Protein AF-U1P800-F1 (afdb_monomer_lite)

Foldseek 3Di:
DDWDAFLQQRDTFDDPDDPVCVPVVPPPDRQWDWDQFPVRDIGIHGPVLVVVADPPDTGDVVSSPVSRVVNVVVCCVVDPPPVVPDDDDPDDDDD

pLDDT: mean 72.17, std 15.48, range [43.66, 91.69]

Structure (mmCIF, N/CA/C/O backbone):
data_AF-U1P800-F1
#
_entry.id   AF-U1P800-F1
#
loop_
_atom_site.group_PDB
_atom_site.id
_atom_site.type_symbol
_atom_site.label_atom_id
_atom_site.label_alt_id
_atom_site.label_comp_id
_atom_site.label_asym_id
_atom_site.label_entity_id
_atom_site.label_seq_id
_atom_site.pdbx_PDB_ins_code
_atom_site.Cartn_x
_atom_site.Cartn_y
_atom_site.Cartn_z
_atom_site.occupancy
_atom_site.B_iso_or_equiv
_atom_site.auth_seq_id
_atom_site.auth_comp_id
_atom_site.auth_asym_id
_atom_site.auth_atom_id
_atom_site.pdbx_PDB_model_num
ATOM 1 N N . MET A 1 1 ? -7.004 15.724 9.503 1.00 59.47 1 MET A N 1
ATOM 2 C CA . MET A 1 1 ? -6.168 14.524 9.340 1.00 59.47 1 MET A CA 1
ATOM 3 C C . MET A 1 1 ? -6.967 13.456 8.611 1.00 59.47 1 MET A C 1
ATOM 5 O O . MET A 1 1 ? -7.857 12.852 9.203 1.00 59.47 1 MET A O 1
ATOM 9 N N . THR A 1 2 ? -6.684 13.271 7.324 1.00 67.88 2 THR A N 1
ATOM 10 C CA . THR A 1 2 ? -7.266 12.192 6.517 1.00 67.88 2 THR A CA 1
ATOM 11 C C . THR A 1 2 ? -6.263 11.047 6.468 1.00 67.88 2 THR A C 1
ATOM 13 O O . THR A 1 2 ? -5.090 11.249 6.165 1.00 67.88 2 THR A O 1
ATOM 16 N N . THR A 1 3 ? -6.707 9.841 6.807 1.00 73.94 3 THR A N 1
ATOM 17 C CA . THR A 1 3 ? -5.881 8.630 6.731 1.00 73.94 3 THR A CA 1
ATOM 18 C C . THR A 1 3 ? -6.502 7.648 5.758 1.00 73.94 3 THR A C 1
ATOM 20 O O . THR A 1 3 ? -7.719 7.449 5.803 1.00 73.94 3 THR A O 1
ATOM 23 N N . ARG A 1 4 ? -5.679 6.989 4.945 1.00 81.25 4 ARG A N 1
ATOM 24 C CA . ARG A 1 4 ? -6.085 5.914 4.030 1.00 81.25 4 ARG A CA 1
ATOM 25 C C . ARG A 1 4 ? -5.348 4.632 4.402 1.00 81.25 4 ARG A C 1
ATOM 27 O O . ARG A 1 4 ? -4.282 4.691 5.007 1.00 81.25 4 ARG A O 1
ATOM 34 N N . ARG A 1 5 ? -5.935 3.475 4.104 1.00 85.25 5 ARG A N 1
ATOM 35 C CA . ARG A 1 5 ? -5.256 2.189 4.292 1.00 85.25 5 ARG A CA 1
ATOM 36 C C . ARG A 1 5 ? -4.318 1.921 3.120 1.00 85.25 5 ARG A C 1
ATOM 38 O O . ARG A 1 5 ? -4.687 2.217 1.990 1.00 85.25 5 ARG A O 1
ATOM 45 N N . CYS A 1 6 ? -3.129 1.413 3.422 1.00 87.81 6 CYS A N 1
ATOM 46 C CA . CYS A 1 6 ? -2.197 0.877 2.435 1.00 87.81 6 CYS A CA 1
ATOM 47 C C . CYS A 1 6 ? -2.725 -0.458 1.905 1.00 87.81 6 CYS A C 1
ATOM 49 O O . CYS A 1 6 ? -3.058 -1.326 2.710 1.00 87.81 6 CYS A O 1
ATOM 51 N N . ASP A 1 7 ? -2.744 -0.642 0.590 1.00 88.38 7 ASP A N 1
ATOM 52 C CA . ASP A 1 7 ? -3.245 -1.876 -0.024 1.00 88.38 7 ASP A CA 1
ATOM 53 C C . ASP A 1 7 ? -2.305 -3.071 0.240 1.00 88.38 7 ASP A C 1
ATOM 55 O O . ASP A 1 7 ? -2.761 -4.204 0.349 1.00 88.38 7 ASP A O 1
ATOM 59 N N . GLY A 1 8 ? -1.008 -2.818 0.463 1.00 85.88 8 GLY A N 1
ATOM 60 C CA . GLY A 1 8 ? -0.017 -3.863 0.747 1.00 85.88 8 GLY A CA 1
ATOM 61 C C . GLY A 1 8 ? 0.133 -4.251 2.220 1.00 85.88 8 GLY A C 1
ATOM 62 O O . GLY A 1 8 ? 0.657 -5.312 2.516 1.00 85.88 8 GLY A O 1
ATOM 63 N N . CYS A 1 9 ? -0.279 -3.425 3.187 1.00 85.81 9 CYS A N 1
ATOM 64 C CA . CYS A 1 9 ? -0.089 -3.745 4.615 1.00 85.81 9 CYS A CA 1
ATOM 65 C C . CYS A 1 9 ? -1.314 -3.484 5.498 1.00 85.81 9 CYS A C 1
ATOM 67 O O . CYS A 1 9 ? -1.234 -3.629 6.719 1.00 85.81 9 CYS A O 1
ATOM 69 N N . ASP A 1 10 ? -2.421 -3.034 4.902 1.00 84.06 10 ASP A N 1
ATOM 70 C CA . ASP A 1 10 ? -3.693 -2.644 5.530 1.00 84.06 10 ASP A CA 1
ATOM 71 C C . ASP A 1 10 ? -3.583 -1.586 6.654 1.00 84.06 10 ASP A C 1
ATOM 73 O O . ASP A 1 10 ? -4.559 -1.237 7.333 1.00 84.06 10 ASP A O 1
ATOM 77 N N . THR A 1 11 ? -2.388 -1.020 6.847 1.00 81.31 11 THR A N 1
ATOM 78 C CA . THR A 1 11 ? -2.096 -0.041 7.896 1.00 81.31 11 THR A CA 1
ATOM 79 C C . THR A 1 11 ? -2.653 1.323 7.512 1.00 81.31 11 THR A C 1
ATOM 81 O O . THR A 1 11 ? -2.652 1.706 6.343 1.00 81.31 11 THR A O 1
ATOM 84 N N . LYS A 1 12 ? -3.148 2.076 8.501 1.00 80.62 12 LYS A N 1
ATOM 85 C CA . LYS A 1 12 ? -3.625 3.449 8.295 1.00 80.62 12 LYS A CA 1
ATOM 86 C C . LYS A 1 12 ? -2.436 4.394 8.136 1.00 80.62 12 LYS A C 1
ATOM 88 O O . LYS A 1 12 ? -1.714 4.634 9.098 1.00 80.62 12 LYS A O 1
ATOM 93 N N . VAL A 1 13 ? -2.298 4.959 6.947 1.00 80.81 13 VAL A N 1
ATOM 94 C CA . VAL A 1 13 ? -1.250 5.904 6.556 1.00 80.81 13 VAL A CA 1
ATOM 95 C C . VAL A 1 13 ? -1.849 7.304 6.454 1.00 80.81 13 VAL A C 1
ATOM 97 O O . VAL A 1 13 ? -2.998 7.472 6.024 1.00 80.81 13 VAL A O 1
ATOM 100 N N . LYS A 1 14 ? -1.091 8.324 6.861 1.00 72.06 14 LYS A N 1
ATOM 101 C CA . LYS A 1 14 ? -1.479 9.727 6.668 1.00 72.06 14 LYS A CA 1
ATOM 102 C C . LYS A 1 14 ? -1.369 10.099 5.188 1.00 72.06 14 LYS A C 1
ATOM 104 O O . LYS A 1 14 ? -0.338 9.859 4.569 1.00 72.06 14 LYS A O 1
ATOM 109 N N . ILE A 1 15 ? -2.415 10.722 4.647 1.00 69.81 15 ILE A N 1
ATOM 110 C CA . ILE A 1 15 ? -2.364 11.369 3.331 1.00 69.81 15 ILE A CA 1
ATOM 111 C C . ILE A 1 15 ? -2.318 12.875 3.560 1.00 69.81 15 ILE A C 1
ATOM 113 O O . ILE A 1 15 ? -3.222 13.412 4.202 1.00 69.81 15 ILE A O 1
ATOM 117 N N . ALA A 1 16 ? -1.297 13.551 3.030 1.00 58.62 16 ALA A N 1
ATOM 118 C CA . ALA A 1 16 ? -1.295 15.008 2.989 1.00 58.62 16 ALA A CA 1
ATOM 119 C C . ALA A 1 16 ? -2.285 15.459 1.919 1.00 58.62 16 ALA A C 1
ATOM 121 O O . ALA A 1 16 ? -2.199 15.039 0.765 1.00 58.62 16 ALA A O 1
ATOM 122 N N . GLY A 1 17 ? -3.247 16.291 2.310 1.00 54.34 17 GLY A N 1
ATOM 123 C CA . GLY A 1 17 ? -4.220 16.826 1.356 1.00 54.34 17 GLY A CA 1
ATOM 124 C C . GLY A 1 17 ? -5.602 17.129 1.918 1.00 54.34 17 GLY A C 1
ATOM 125 O O . GLY A 1 17 ? -6.530 17.344 1.142 1.00 54.34 17 GLY A O 1
ATOM 126 N N . GLY A 1 18 ? -5.793 17.155 3.241 1.00 53.44 18 GLY A N 1
ATOM 127 C CA . GLY A 1 18 ? -7.026 17.687 3.821 1.00 53.44 18 GLY A CA 1
ATOM 128 C C . GLY A 1 18 ? -6.948 19.203 4.016 1.00 53.44 18 GLY A C 1
ATOM 129 O O . GLY A 1 18 ? -5.910 19.721 4.406 1.00 53.44 18 GLY A O 1
ATOM 130 N N . ILE A 1 19 ? -8.070 19.925 3.891 1.00 53.97 19 ILE A N 1
ATOM 131 C CA . ILE A 1 19 ? -8.189 21.335 4.336 1.00 53.97 19 ILE A CA 1
ATOM 132 C C . ILE A 1 19 ? -7.741 21.541 5.802 1.00 53.97 19 ILE A C 1
ATOM 134 O O . ILE A 1 19 ? -7.357 22.640 6.185 1.00 53.97 19 ILE A O 1
ATOM 138 N N . GLY A 1 20 ? -7.733 20.482 6.620 1.00 54.38 20 GLY A N 1
ATOM 139 C CA . GLY A 1 20 ? -7.159 20.503 7.968 1.00 54.38 20 GLY A CA 1
ATOM 140 C C . GLY A 1 20 ? -5.625 20.576 8.020 1.00 54.38 20 GLY A C 1
ATOM 141 O O . GLY A 1 20 ? -5.100 21.123 8.982 1.00 54.38 20 GLY A O 1
ATOM 142 N N . ASP A 1 21 ? -4.915 20.087 7.000 1.00 53.22 21 ASP A N 1
ATOM 143 C CA . ASP A 1 21 ? -3.445 20.151 6.898 1.00 53.22 21 ASP A CA 1
ATOM 144 C C . ASP A 1 21 ? -2.965 21.510 6.345 1.00 53.22 21 ASP A C 1
ATOM 146 O O . ASP A 1 21 ? -1.805 21.866 6.486 1.00 53.22 21 ASP A O 1
ATOM 150 N N . LEU A 1 22 ? -3.859 22.312 5.749 1.00 56.59 22 LEU A N 1
ATOM 151 C CA . LEU A 1 22 ? -3.554 23.681 5.298 1.00 56.59 22 LEU A CA 1
ATOM 152 C C . LEU A 1 22 ? -3.470 24.696 6.451 1.00 56.59 22 LEU A C 1
ATOM 154 O O . LEU A 1 22 ? -2.789 25.710 6.327 1.00 56.59 22 LEU A O 1
ATOM 158 N N . TRP A 1 23 ? -4.166 24.436 7.562 1.00 55.28 23 TRP A N 1
ATOM 159 C CA . TRP A 1 23 ? -4.187 25.306 8.751 1.00 55.28 23 TRP A CA 1
ATOM 160 C C . TRP A 1 23 ? -3.429 24.717 9.945 1.00 55.28 23 TRP A C 1
ATOM 162 O O . TRP A 1 23 ? -3.092 25.436 10.884 1.00 55.28 23 TRP A O 1
ATOM 172 N N . SER A 1 24 ? -3.145 23.417 9.907 1.00 55.81 24 SER A N 1
ATOM 173 C CA . SER A 1 24 ? -2.232 22.753 10.825 1.00 55.81 24 SER A CA 1
ATOM 174 C C . SER A 1 24 ? -0.874 22.707 10.135 1.00 55.81 24 SER A C 1
ATOM 176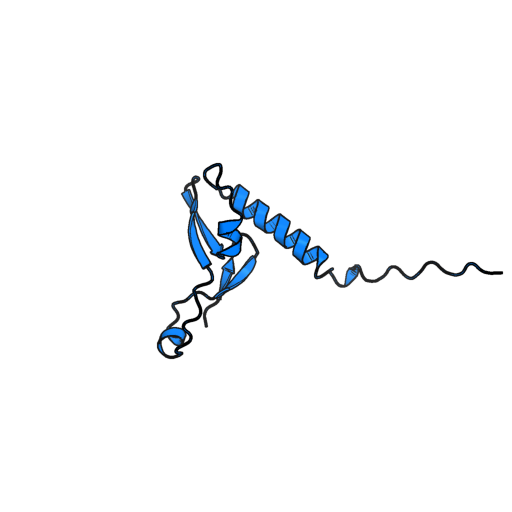 O O . SER A 1 24 ? -0.730 21.980 9.166 1.00 55.81 24 SER A O 1
ATOM 178 N N . PHE A 1 25 ? 0.113 23.473 10.607 1.00 55.09 25 PHE A N 1
ATOM 179 C CA . PHE A 1 25 ? 1.520 23.448 10.157 1.00 55.09 25 PHE A CA 1
ATOM 180 C C . PHE A 1 25 ? 2.219 22.092 10.455 1.00 55.09 25 PHE A C 1
ATOM 182 O O . PHE A 1 25 ? 3.363 22.037 10.901 1.00 55.09 25 PHE A O 1
ATOM 189 N N . ASP A 1 26 ? 1.515 20.979 10.270 1.00 54.00 26 ASP A N 1
ATOM 190 C CA . ASP A 1 26 ? 2.009 19.620 10.412 1.00 54.00 26 ASP A CA 1
ATOM 191 C C . ASP A 1 26 ? 2.665 19.231 9.079 1.00 54.00 26 ASP A C 1
ATOM 193 O O . ASP A 1 26 ? 2.049 18.636 8.200 1.00 54.00 26 ASP A O 1
ATOM 197 N N . PHE A 1 27 ? 3.929 19.631 8.913 1.00 52.62 27 PHE A N 1
ATOM 198 C CA . PHE A 1 27 ? 4.790 19.246 7.786 1.00 52.62 27 PHE A CA 1
ATOM 199 C C . PHE A 1 27 ? 5.265 17.786 7.884 1.00 52.62 27 PHE A C 1
ATOM 201 O O . PHE A 1 27 ? 6.362 17.465 7.423 1.00 52.62 27 PHE A O 1
ATOM 208 N N . SER A 1 28 ? 4.498 16.899 8.529 1.00 55.09 28 SER A N 1
ATOM 209 C CA . SER A 1 28 ? 4.835 15.478 8.526 1.00 55.09 28 SER A CA 1
ATOM 210 C C . SER A 1 28 ? 4.915 14.997 7.072 1.00 55.09 28 SER A C 1
ATOM 212 O O . SER A 1 28 ? 3.999 15.291 6.294 1.00 55.09 28 SER A O 1
ATOM 214 N N . PRO A 1 29 ? 5.985 14.279 6.687 1.00 55.91 29 PRO A N 1
ATOM 215 C CA . PRO A 1 29 ? 6.084 13.669 5.371 1.00 55.91 29 PRO A CA 1
ATOM 216 C C . PRO A 1 29 ? 4.824 12.858 5.069 1.00 55.91 29 PRO A C 1
ATOM 218 O O . PRO A 1 29 ? 4.261 12.197 5.942 1.00 55.91 29 PRO A O 1
ATOM 221 N N . THR A 1 30 ? 4.358 12.916 3.827 1.00 64.25 30 THR A N 1
ATOM 222 C CA . THR A 1 30 ? 3.396 11.935 3.332 1.00 64.25 30 THR A CA 1
ATOM 223 C C . THR A 1 30 ? 4.021 10.559 3.409 1.00 64.25 30 THR A C 1
ATOM 225 O O . THR A 1 30 ? 4.975 10.280 2.689 1.00 64.25 30 THR A O 1
ATOM 228 N N . ASP A 1 31 ? 3.452 9.695 4.238 1.00 73.56 31 ASP A N 1
ATOM 229 C CA . ASP A 1 31 ? 3.962 8.338 4.430 1.00 73.56 31 ASP A CA 1
ATOM 230 C C . ASP A 1 31 ? 3.476 7.353 3.345 1.00 73.56 31 ASP A C 1
ATOM 232 O O . ASP A 1 31 ? 3.737 6.154 3.444 1.00 73.56 31 ASP A O 1
ATOM 236 N N . GLY A 1 32 ? 2.763 7.814 2.307 1.00 80.50 32 GLY A N 1
ATOM 237 C CA . GLY A 1 32 ? 2.303 6.962 1.205 1.00 80.50 32 GLY A CA 1
ATOM 238 C C . GLY A 1 32 ? 1.953 7.702 -0.086 1.00 80.50 32 GLY A C 1
ATOM 239 O O . GLY A 1 32 ? 1.701 8.909 -0.078 1.00 80.50 32 GLY A O 1
ATOM 240 N N . MET A 1 33 ? 1.932 6.954 -1.191 1.00 82.94 33 MET A N 1
ATOM 241 C CA . MET A 1 33 ? 1.684 7.438 -2.552 1.00 82.94 33 MET A CA 1
ATOM 242 C C . MET A 1 33 ? 0.885 6.420 -3.378 1.00 82.94 33 MET A C 1
ATOM 244 O O . MET A 1 33 ? 0.835 5.238 -3.041 1.00 82.94 33 MET A O 1
ATOM 248 N N . ILE A 1 34 ? 0.223 6.893 -4.438 1.00 87.62 34 ILE A N 1
ATOM 249 C CA . ILE A 1 34 ? -0.446 6.023 -5.416 1.00 87.62 34 ILE A CA 1
ATOM 250 C C . ILE A 1 34 ? 0.581 5.643 -6.483 1.00 87.62 34 ILE A C 1
ATOM 252 O O . ILE A 1 34 ? 1.261 6.521 -7.014 1.00 87.62 34 ILE A O 1
ATOM 256 N N . LEU A 1 35 ? 0.693 4.347 -6.757 1.00 86.19 35 LEU A N 1
ATOM 257 C CA . LEU A 1 35 ? 1.557 3.763 -7.774 1.00 86.19 35 LEU A CA 1
ATOM 258 C C . LEU A 1 35 ? 0.707 3.046 -8.820 1.00 86.19 35 LEU A C 1
ATOM 260 O O . LEU A 1 35 ? -0.209 2.306 -8.463 1.00 86.19 35 LEU A O 1
ATOM 264 N N . GLU A 1 36 ? 1.048 3.249 -10.088 1.00 90.06 36 GLU A N 1
ATOM 265 C CA . GLU A 1 36 ? 0.588 2.413 -11.198 1.00 90.06 36 GLU A CA 1
ATOM 266 C C . GLU A 1 36 ? 1.557 1.235 -11.362 1.00 90.06 36 GLU A C 1
ATOM 268 O O . GLU A 1 36 ? 2.773 1.434 -11.431 1.00 90.06 36 GLU A O 1
ATOM 273 N N . LEU A 1 37 ? 1.024 0.014 -11.383 1.00 87.75 37 LEU A N 1
ATOM 274 C CA . LEU A 1 37 ? 1.779 -1.231 -11.540 1.00 87.75 37 LEU A CA 1
ATOM 275 C C . LEU A 1 37 ? 1.780 -1.712 -13.000 1.00 87.75 37 LEU A C 1
ATOM 277 O O . LEU A 1 37 ? 1.056 -1.187 -13.847 1.00 87.75 37 LEU A O 1
ATOM 281 N N . ALA A 1 38 ? 2.596 -2.722 -13.317 1.00 88.94 38 ALA A N 1
ATOM 282 C CA . ALA A 1 38 ? 2.783 -3.181 -14.701 1.00 88.94 38 ALA A CA 1
ATOM 283 C C . ALA A 1 38 ? 1.577 -3.911 -15.312 1.00 88.94 38 ALA A C 1
ATOM 285 O O . ALA A 1 38 ? 1.457 -4.007 -16.533 1.00 88.94 38 ALA A O 1
ATOM 286 N N . ASP A 1 39 ? 0.664 -4.403 -14.484 1.00 84.62 39 ASP A N 1
ATOM 287 C CA . ASP A 1 39 ? -0.643 -4.916 -14.904 1.00 84.62 39 ASP A CA 1
ATOM 288 C C . ASP A 1 39 ? -1.669 -3.793 -15.170 1.00 84.62 39 ASP A C 1
ATOM 290 O O . ASP A 1 39 ? -2.788 -4.067 -15.609 1.00 84.62 39 ASP A O 1
ATOM 294 N N . GLY A 1 40 ? -1.280 -2.531 -14.953 1.00 88.69 40 GLY A N 1
ATOM 295 C CA . GLY A 1 40 ? -2.119 -1.349 -15.116 1.00 88.69 40 GLY A CA 1
ATOM 296 C C . GLY A 1 40 ? -3.034 -1.074 -13.925 1.00 88.69 40 GLY A C 1
ATOM 297 O O . GLY A 1 40 ? -3.951 -0.260 -14.051 1.00 88.69 40 GLY A O 1
ATOM 298 N N . SER A 1 41 ? -2.838 -1.749 -12.789 1.00 90.12 41 SER A N 1
ATOM 299 C CA . SER A 1 41 ? -3.586 -1.456 -11.571 1.00 90.12 41 SER A CA 1
ATOM 300 C C . SER A 1 41 ? -2.985 -0.272 -10.807 1.00 90.12 41 SER A C 1
ATOM 302 O O . SER A 1 41 ? -1.773 -0.057 -10.775 1.00 90.12 41 SER A O 1
ATOM 304 N N . GLU A 1 42 ? -3.852 0.506 -10.161 1.00 91.69 42 GLU A N 1
ATOM 305 C CA . GLU A 1 42 ? -3.456 1.588 -9.262 1.00 91.69 42 GLU A CA 1
ATOM 306 C C . GLU A 1 42 ? -3.588 1.134 -7.807 1.00 91.69 42 GLU A C 1
ATOM 308 O O . GLU A 1 42 ? -4.680 0.773 -7.358 1.00 91.69 42 GLU A O 1
ATOM 313 N N . HIS A 1 43 ? -2.498 1.221 -7.045 1.00 89.56 43 HIS A N 1
ATOM 314 C CA . HIS A 1 43 ? -2.473 0.858 -5.628 1.00 89.56 43 HIS A CA 1
ATOM 315 C C . HIS A 1 43 ? -1.924 1.993 -4.766 1.00 89.56 43 HIS A C 1
ATOM 317 O O . HIS A 1 43 ? -0.962 2.670 -5.126 1.00 89.56 43 HIS A O 1
ATOM 323 N N . PHE A 1 44 ? -2.523 2.205 -3.592 1.00 88.69 44 PHE A N 1
ATOM 324 C CA . PHE A 1 44 ? -2.004 3.143 -2.600 1.00 88.69 44 PHE A CA 1
ATOM 325 C C . PHE A 1 44 ? -1.091 2.408 -1.618 1.00 88.69 44 PHE A C 1
ATOM 327 O O . PHE A 1 44 ? -1.558 1.618 -0.794 1.00 88.69 44 PHE A O 1
ATOM 334 N N . LEU A 1 45 ? 0.208 2.703 -1.669 1.00 87.44 45 LEU A N 1
ATOM 335 C CA . LEU A 1 45 ? 1.224 2.046 -0.850 1.00 87.44 45 LEU A CA 1
ATOM 336 C C . LEU A 1 45 ? 1.938 3.045 0.064 1.00 87.44 45 LEU A C 1
ATOM 338 O O . LEU A 1 45 ? 2.185 4.193 -0.305 1.00 87.44 45 LEU A O 1
ATOM 342 N N . CYS A 1 46 ? 2.274 2.604 1.279 1.00 88.62 46 CYS A N 1
ATOM 343 C CA . CYS A 1 46 ? 3.190 3.349 2.141 1.00 88.62 46 CYS A CA 1
ATOM 344 C C . CYS A 1 46 ? 4.634 3.199 1.657 1.00 88.62 46 CYS A C 1
ATOM 346 O O . CYS A 1 46 ? 4.960 2.178 1.052 1.00 88.62 46 CYS A O 1
ATOM 348 N N . LEU A 1 47 ? 5.505 4.151 1.998 1.00 85.06 47 LEU A N 1
ATOM 349 C CA . LEU A 1 47 ? 6.922 4.119 1.598 1.00 85.06 47 LEU A CA 1
ATOM 350 C C . LEU A 1 47 ? 7.606 2.793 1.988 1.00 85.06 47 LEU A C 1
ATOM 352 O O . LEU A 1 47 ? 8.235 2.160 1.151 1.00 85.06 47 LEU A O 1
ATOM 356 N N . ASP A 1 48 ? 7.324 2.269 3.186 1.00 86.44 48 ASP A N 1
ATOM 357 C CA . ASP A 1 48 ? 7.846 0.968 3.636 1.00 86.44 48 ASP A CA 1
ATOM 358 C C . ASP A 1 48 ? 7.408 -0.240 2.783 1.00 86.44 48 ASP A C 1
ATOM 360 O O . ASP A 1 48 ? 8.025 -1.302 2.853 1.00 86.44 48 ASP A O 1
ATOM 364 N N . CYS A 1 49 ? 6.262 -0.164 2.101 1.00 88.12 49 CYS A N 1
ATOM 365 C CA . CYS A 1 49 ? 5.798 -1.242 1.220 1.00 88.12 49 CYS A CA 1
ATOM 366 C C . CYS A 1 49 ? 6.396 -1.089 -0.169 1.00 88.12 49 CYS A C 1
ATOM 368 O O . CYS A 1 49 ? 6.729 -2.099 -0.775 1.00 88.12 49 CYS A O 1
ATOM 370 N N . VAL A 1 50 ? 6.573 0.152 -0.631 1.00 87.25 50 VAL A N 1
ATOM 371 C CA . VAL A 1 50 ? 7.280 0.445 -1.881 1.00 87.25 50 VAL A CA 1
ATOM 372 C C . VAL A 1 50 ? 8.706 -0.095 -1.813 1.00 87.25 50 VAL A C 1
ATOM 374 O O . VAL A 1 50 ? 9.096 -0.842 -2.697 1.00 87.25 50 VAL A O 1
ATOM 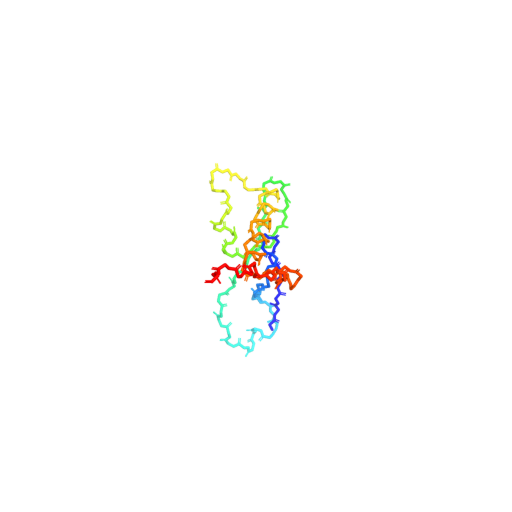377 N N . ASP A 1 51 ? 9.418 0.143 -0.708 1.00 87.62 51 ASP A N 1
ATOM 378 C CA . ASP A 1 51 ? 10.783 -0.366 -0.487 1.00 87.62 51 ASP A CA 1
ATOM 379 C C . ASP A 1 51 ? 10.877 -1.903 -0.382 1.00 87.62 51 ASP A C 1
ATOM 381 O O . ASP A 1 51 ? 11.971 -2.463 -0.314 1.00 87.62 51 ASP A O 1
ATOM 385 N N . ARG A 1 52 ? 9.740 -2.604 -0.289 1.00 87.38 52 ARG A N 1
ATOM 386 C CA . ARG A 1 52 ? 9.678 -4.075 -0.259 1.00 87.38 52 ARG A CA 1
ATOM 387 C C . ARG A 1 52 ? 9.227 -4.686 -1.576 1.00 87.38 52 ARG A C 1
ATOM 389 O O . ARG A 1 52 ? 9.236 -5.913 -1.679 1.00 87.38 52 ARG A O 1
ATOM 396 N N . LEU A 1 53 ? 8.782 -3.875 -2.533 1.00 87.31 53 LEU A N 1
ATOM 397 C CA . LEU A 1 53 ? 8.421 -4.386 -3.845 1.00 87.31 53 LEU A CA 1
ATOM 398 C C . LEU A 1 53 ? 9.656 -4.989 -4.528 1.00 87.31 53 LEU A C 1
ATOM 400 O O . LEU A 1 53 ? 10.789 -4.617 -4.216 1.00 87.31 53 LEU A O 1
ATOM 404 N N . PRO A 1 54 ? 9.454 -5.958 -5.433 1.00 86.19 54 PRO A N 1
ATOM 405 C CA . PRO A 1 54 ? 10.548 -6.475 -6.236 1.00 86.19 54 PRO A CA 1
ATOM 406 C C . PRO A 1 54 ? 11.139 -5.355 -7.102 1.00 86.19 54 PRO A C 1
ATOM 408 O O . PRO A 1 54 ? 10.433 -4.748 -7.900 1.00 86.19 54 PRO A O 1
ATOM 411 N N . ASP A 1 55 ? 12.443 -5.116 -6.951 1.00 86.00 55 ASP A N 1
ATOM 412 C CA . ASP A 1 55 ? 13.218 -4.192 -7.794 1.00 86.00 55 ASP A CA 1
ATOM 413 C C . ASP A 1 55 ? 13.838 -4.900 -9.016 1.00 86.00 55 ASP A C 1
ATOM 415 O O . ASP A 1 55 ? 14.379 -4.262 -9.921 1.00 86.00 55 ASP A O 1
ATOM 419 N N . ASP A 1 56 ? 13.821 -6.237 -9.034 1.00 88.50 56 ASP A N 1
ATOM 420 C CA . ASP A 1 56 ? 14.405 -7.083 -10.081 1.00 88.50 56 ASP A CA 1
ATOM 421 C C . ASP A 1 56 ? 13.468 -7.307 -11.276 1.00 88.50 56 ASP A C 1
ATOM 423 O O . ASP A 1 56 ? 13.902 -7.753 -12.342 1.00 88.50 56 ASP A O 1
ATOM 427 N N . ARG A 1 57 ? 12.188 -6.978 -11.110 1.00 88.62 57 ARG A N 1
ATOM 428 C CA . ARG A 1 57 ? 11.157 -7.024 -12.145 1.00 88.62 57 ARG A CA 1
ATOM 429 C C . ARG A 1 57 ? 10.111 -5.957 -11.888 1.00 88.62 57 ARG A C 1
ATOM 431 O O . ARG A 1 57 ? 10.036 -5.399 -10.802 1.00 88.62 57 ARG A O 1
ATOM 438 N N . GLU A 1 58 ? 9.264 -5.715 -12.877 1.00 88.44 58 GLU A N 1
ATOM 439 C CA . GLU A 1 58 ? 8.144 -4.810 -12.676 1.00 88.44 58 GLU A CA 1
ATOM 440 C C . GLU A 1 58 ? 7.130 -5.419 -11.680 1.00 88.44 58 GLU A C 1
ATOM 442 O O . GLU A 1 58 ? 6.731 -6.584 -11.841 1.00 88.44 58 GLU A O 1
ATOM 447 N N . PRO A 1 59 ? 6.737 -4.670 -10.633 1.00 89.12 59 PRO A N 1
ATOM 448 C CA . PRO A 1 59 ? 5.771 -5.130 -9.645 1.00 89.12 59 PRO A CA 1
ATOM 449 C C . PRO A 1 59 ? 4.353 -5.195 -10.225 1.00 89.12 59 PRO A C 1
ATOM 451 O O . PRO A 1 59 ? 3.977 -4.426 -11.113 1.00 89.12 59 PRO A O 1
ATOM 454 N N . THR A 1 60 ? 3.562 -6.119 -9.684 1.00 91.25 60 THR A N 1
ATOM 455 C CA . THR A 1 60 ? 2.179 -6.426 -10.090 1.00 91.25 60 THR A CA 1
ATOM 456 C C . THR A 1 60 ? 1.251 -6.476 -8.875 1.00 91.25 60 THR A C 1
ATOM 458 O O . THR A 1 60 ? 1.729 -6.491 -7.737 1.00 91.25 60 THR A O 1
ATOM 461 N N . ALA A 1 61 ? -0.069 -6.529 -9.078 1.00 89.75 61 ALA A N 1
ATOM 462 C CA . ALA A 1 61 ? -1.028 -6.648 -7.976 1.00 89.75 61 ALA A CA 1
ATOM 463 C C . ALA A 1 61 ? -0.767 -7.876 -7.078 1.00 89.75 61 ALA A C 1
ATOM 465 O O . ALA A 1 61 ? -0.913 -7.784 -5.859 1.00 89.75 61 ALA A O 1
ATOM 466 N N . ASP A 1 62 ? -0.289 -8.987 -7.649 1.00 89.00 62 ASP A N 1
ATOM 467 C CA . ASP A 1 62 ? 0.063 -10.198 -6.892 1.00 89.00 62 ASP A CA 1
ATOM 468 C C . ASP A 1 62 ? 1.178 -9.937 -5.859 1.00 89.00 62 ASP A C 1
ATOM 470 O O . ASP A 1 62 ? 1.189 -10.526 -4.776 1.00 89.00 62 ASP A O 1
ATOM 474 N N . ASP A 1 63 ? 2.102 -9.018 -6.157 1.00 89.56 63 ASP A N 1
ATOM 475 C CA . ASP A 1 63 ? 3.179 -8.631 -5.238 1.00 89.56 63 ASP A CA 1
ATOM 476 C C . ASP A 1 63 ? 2.657 -7.814 -4.065 1.00 89.56 63 ASP A C 1
ATOM 478 O O . ASP A 1 63 ? 3.091 -7.989 -2.924 1.00 89.56 63 ASP A O 1
ATOM 482 N N . VAL A 1 64 ? 1.682 -6.948 -4.330 1.00 88.12 64 VAL A N 1
ATOM 483 C CA . VAL A 1 64 ? 0.999 -6.176 -3.292 1.00 88.12 64 VAL A CA 1
ATOM 484 C C . VAL A 1 64 ? 0.220 -7.107 -2.359 1.00 88.12 64 VAL A C 1
ATOM 486 O O . VAL A 1 64 ? 0.307 -6.970 -1.135 1.00 88.12 64 VAL A O 1
ATOM 489 N N . ASP A 1 65 ? -0.472 -8.105 -2.907 1.00 88.19 65 ASP A N 1
ATOM 490 C CA . ASP A 1 65 ? -1.201 -9.106 -2.121 1.00 88.19 65 ASP A CA 1
ATOM 491 C C . ASP A 1 65 ? -0.259 -10.000 -1.291 1.00 88.19 65 ASP A C 1
ATOM 493 O O . ASP A 1 65 ? -0.567 -10.368 -0.144 1.00 88.19 65 ASP A O 1
ATOM 497 N N . ALA A 1 66 ? 0.930 -10.305 -1.819 1.00 87.19 66 ALA A N 1
ATOM 498 C CA . ALA A 1 66 ? 1.965 -11.020 -1.080 1.00 87.19 66 ALA A CA 1
ATOM 499 C C . ALA A 1 66 ? 2.435 -10.225 0.153 1.00 87.19 66 ALA A C 1
ATOM 501 O O . ALA A 1 66 ? 2.518 -10.791 1.250 1.00 87.19 66 ALA A O 1
ATOM 502 N N . LEU A 1 67 ? 2.644 -8.906 0.022 1.00 85.81 67 LEU A N 1
ATOM 503 C CA . LEU A 1 67 ? 2.990 -8.029 1.152 1.00 85.81 67 LEU A CA 1
ATOM 504 C C . LEU A 1 67 ? 1.912 -8.051 2.244 1.00 85.81 67 LEU A C 1
ATOM 506 O O . LEU A 1 67 ? 2.239 -8.092 3.438 1.00 85.81 67 LEU A O 1
ATOM 510 N N . SER A 1 68 ? 0.636 -8.092 1.847 1.00 79.31 68 SER A N 1
ATOM 511 C CA . SER A 1 68 ? -0.489 -8.134 2.787 1.00 79.31 68 SER A CA 1
ATOM 512 C C . SER A 1 68 ? -0.444 -9.411 3.614 1.00 79.31 68 SER A C 1
ATOM 514 O O . SER A 1 68 ? -0.565 -9.367 4.840 1.00 79.31 68 SER A O 1
ATOM 516 N N . THR A 1 69 ? -0.145 -10.542 2.975 1.00 72.38 69 THR A N 1
ATOM 517 C CA . THR A 1 69 ? 0.015 -11.837 3.648 1.00 72.38 69 THR A CA 1
ATOM 518 C C . THR A 1 69 ? 1.180 -11.822 4.642 1.00 72.38 69 THR A C 1
ATOM 520 O O . THR A 1 69 ? 1.003 -12.211 5.800 1.00 72.38 69 THR A O 1
ATOM 523 N N . GLU A 1 70 ? 2.348 -11.300 4.254 1.00 71.69 70 GLU A N 1
ATOM 524 C CA . GLU A 1 70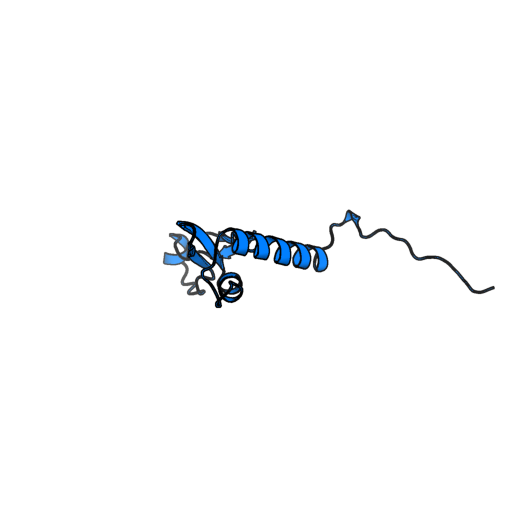 ? 3.516 -11.207 5.139 1.00 71.69 70 GLU A CA 1
ATOM 525 C C . GLU A 1 70 ? 3.285 -10.291 6.345 1.00 71.69 70 GLU A C 1
ATOM 527 O O . GLU A 1 70 ? 3.688 -10.595 7.476 1.00 71.69 70 GLU A O 1
ATOM 532 N N . VAL A 1 71 ? 2.641 -9.142 6.121 1.00 67.62 71 VAL A N 1
ATOM 533 C CA . VAL A 1 71 ? 2.282 -8.216 7.195 1.00 67.62 71 VAL A CA 1
ATOM 534 C C . VAL A 1 71 ? 1.219 -8.833 8.088 1.00 67.62 71 VAL A C 1
ATOM 536 O O . VAL A 1 71 ? 1.343 -8.715 9.304 1.00 67.62 71 VAL A O 1
ATOM 539 N N . SER A 1 72 ? 0.226 -9.534 7.541 1.00 59.44 72 SER A N 1
ATOM 540 C CA . SER A 1 72 ? -0.797 -10.225 8.329 1.00 59.4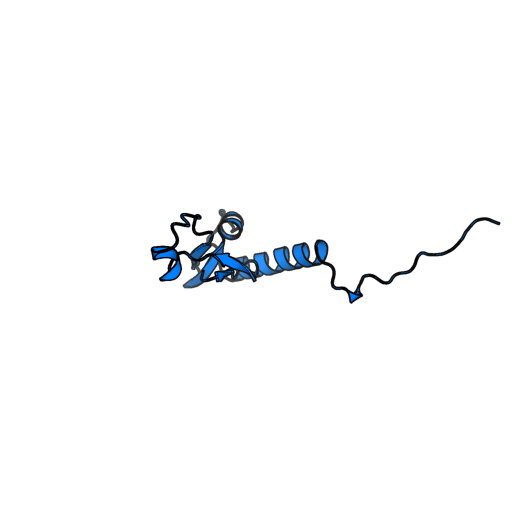4 72 SER A CA 1
ATOM 541 C C . SER A 1 72 ? -0.181 -11.322 9.199 1.00 59.44 72 SER A C 1
ATOM 543 O O . SER A 1 72 ? -0.501 -11.417 10.384 1.00 59.44 72 SER A O 1
ATOM 545 N N . ASP A 1 73 ? 0.785 -12.084 8.681 1.00 59.12 73 ASP A N 1
ATOM 546 C CA . ASP A 1 73 ? 1.521 -13.101 9.441 1.00 59.12 73 ASP A CA 1
ATOM 547 C C . ASP A 1 73 ? 2.416 -12.509 10.534 1.00 59.12 73 ASP A C 1
ATOM 549 O O . ASP A 1 73 ? 2.562 -13.084 11.621 1.00 59.12 73 ASP A O 1
ATOM 553 N N . ARG A 1 74 ? 3.018 -11.347 10.275 1.00 58.25 74 ARG A N 1
ATOM 554 C CA . ARG A 1 74 ? 3.805 -10.591 11.256 1.00 58.25 74 ARG A CA 1
ATOM 555 C C . ARG A 1 74 ? 2.910 -9.933 12.306 1.00 58.25 74 ARG A C 1
ATOM 557 O O . ARG A 1 74 ? 3.215 -10.005 13.493 1.00 58.25 74 ARG A O 1
ATOM 564 N N . CYS A 1 75 ? 1.768 -9.384 11.905 1.00 56.19 75 CYS A N 1
ATOM 565 C CA . CYS A 1 75 ? 0.764 -8.804 12.790 1.00 56.19 75 CYS A CA 1
ATOM 566 C C . CYS A 1 75 ? 0.114 -9.888 13.658 1.00 56.19 75 CYS A C 1
ATOM 568 O O . CYS A 1 75 ? -0.038 -9.695 14.857 1.00 56.19 75 CYS A O 1
ATOM 570 N N . ARG A 1 76 ? -0.147 -11.082 13.114 1.00 55.28 76 ARG A N 1
ATOM 571 C CA . ARG A 1 76 ? -0.619 -12.253 13.868 1.00 55.28 76 ARG A CA 1
ATOM 572 C C . ARG A 1 76 ? 0.439 -12.779 14.847 1.00 55.28 76 ARG A C 1
ATOM 574 O O . ARG A 1 76 ? 0.080 -13.244 15.928 1.00 55.28 76 ARG A O 1
ATOM 581 N N . ARG A 1 77 ? 1.732 -12.674 14.509 1.00 55.53 77 ARG A N 1
ATOM 582 C CA . ARG A 1 77 ? 2.854 -12.977 15.421 1.00 55.53 77 ARG A CA 1
ATOM 583 C C . ARG A 1 77 ? 3.002 -11.952 16.548 1.00 55.53 77 ARG A C 1
ATOM 585 O O . ARG A 1 77 ? 3.243 -12.349 17.685 1.00 55.53 77 ARG A O 1
ATOM 592 N N . CYS A 1 78 ? 2.849 -10.661 16.259 1.00 50.94 78 CYS A N 1
ATOM 593 C CA . CYS A 1 78 ? 2.995 -9.582 17.242 1.00 50.94 78 CYS A CA 1
ATOM 594 C C . CYS A 1 78 ? 1.722 -9.343 18.080 1.00 50.94 78 CYS A C 1
ATOM 596 O O . CYS A 1 78 ? 1.814 -8.973 19.249 1.00 50.94 78 CYS A O 1
ATOM 598 N N . TYR A 1 79 ? 0.539 -9.588 17.513 1.00 43.66 79 TYR A N 1
ATOM 599 C CA . TYR A 1 79 ? -0.772 -9.466 18.149 1.00 43.66 79 TYR A CA 1
ATOM 600 C C . TYR A 1 79 ? -1.584 -10.754 17.924 1.00 43.66 79 TYR A C 1
ATOM 602 O O . TYR A 1 79 ? -2.460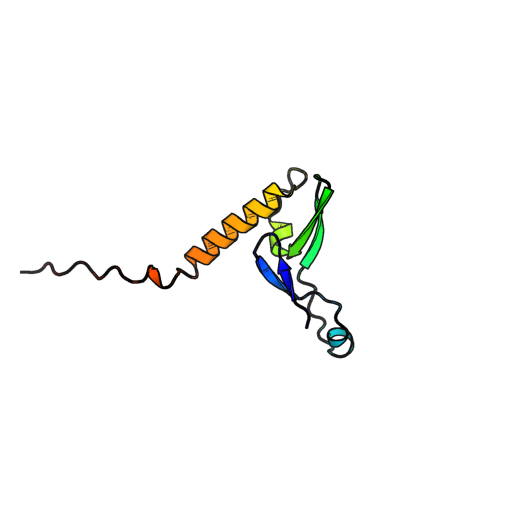 -10.811 17.054 1.00 43.66 79 TYR A O 1
ATOM 610 N N . PRO A 1 80 ? -1.308 -11.826 18.691 1.00 50.78 80 PRO A N 1
ATOM 611 C CA . PRO A 1 80 ? -2.090 -13.046 18.582 1.00 50.78 80 PRO A CA 1
ATOM 612 C C . PRO A 1 80 ? -3.556 -12.749 18.936 1.00 50.78 80 PRO A C 1
ATOM 614 O O . PRO A 1 80 ? -3.813 -12.038 19.923 1.00 50.78 80 PRO A O 1
ATOM 617 N N . PRO A 1 81 ? -4.530 -13.295 18.179 1.00 44.94 81 PRO A N 1
ATOM 618 C CA . PRO A 1 81 ? -5.931 -13.183 18.549 1.00 44.94 81 PRO A CA 1
ATOM 619 C C . PRO A 1 81 ? -6.116 -13.737 19.965 1.00 44.94 81 PRO A C 1
ATOM 621 O O . PRO A 1 81 ? -5.493 -14.725 20.363 1.00 44.94 81 PRO A O 1
ATOM 624 N N . GLN A 1 82 ? -6.972 -13.077 20.745 1.00 55.09 82 GLN A N 1
ATOM 625 C CA . GLN A 1 82 ? -7.188 -13.354 22.171 1.00 55.09 82 GLN A CA 1
ATOM 626 C C . GLN A 1 82 ? -7.605 -14.816 22.449 1.00 55.09 82 GLN A C 1
ATOM 628 O O . GLN A 1 82 ? -7.471 -15.289 23.574 1.00 55.09 82 GLN A O 1
ATOM 633 N N . SER A 1 83 ? -8.037 -15.549 21.418 1.00 51.28 83 SER A N 1
ATOM 634 C CA . SER A 1 83 ? -8.408 -16.964 21.452 1.00 51.28 83 SER A CA 1
ATOM 635 C C . SER A 1 83 ? -7.236 -17.955 21.544 1.00 51.28 83 SER A C 1
ATOM 637 O O . SER A 1 83 ? -7.479 -19.115 21.859 1.00 51.28 83 SER A O 1
ATOM 639 N N . LEU A 1 84 ? -5.978 -17.543 21.328 1.00 54.19 84 LEU A N 1
ATOM 640 C CA . LEU A 1 84 ? -4.800 -18.429 21.428 1.00 54.19 84 LEU A CA 1
ATOM 641 C C . LEU A 1 84 ? -4.025 -18.301 22.758 1.00 54.19 84 LEU A C 1
ATOM 643 O O . LEU A 1 84 ? -2.975 -18.916 22.923 1.00 54.19 84 LEU A O 1
ATOM 647 N N . ARG A 1 85 ? -4.532 -17.535 23.737 1.00 55.84 85 ARG A N 1
ATOM 648 C CA . ARG A 1 85 ? -3.886 -17.340 25.058 1.00 55.84 85 ARG A CA 1
ATOM 649 C C . ARG A 1 85 ? -4.245 -18.388 26.120 1.00 55.84 85 ARG A C 1
ATOM 651 O O . ARG A 1 85 ? -3.936 -18.181 27.290 1.00 55.84 85 ARG A O 1
ATOM 658 N N . PHE A 1 86 ? -4.875 -19.502 25.755 1.00 49.75 86 PHE A N 1
ATOM 659 C CA . PHE A 1 86 ? -5.236 -20.559 26.704 1.00 49.75 86 PHE A CA 1
ATOM 660 C C . PHE A 1 86 ? -4.661 -21.911 26.273 1.00 49.75 86 PHE A C 1
ATOM 662 O O . PHE A 1 86 ? -5.343 -22.747 25.694 1.00 49.75 86 PHE A O 1
ATOM 669 N N . SER A 1 87 ? -3.392 -22.144 26.607 1.00 52.34 87 SER A N 1
ATOM 670 C CA . SER A 1 87 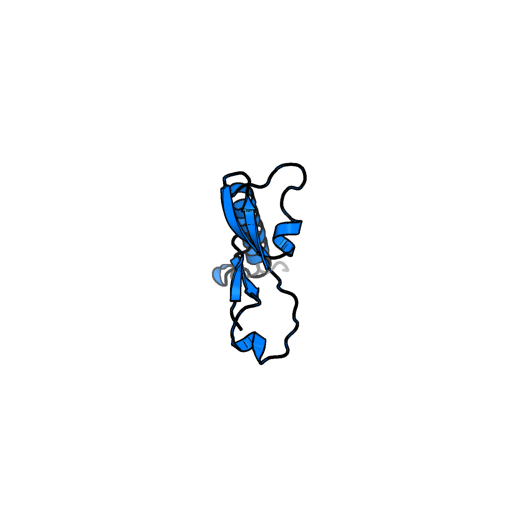? -2.923 -23.502 26.877 1.00 52.34 87 SER A CA 1
ATOM 671 C C . SER A 1 87 ? -2.293 -23.495 28.271 1.00 52.34 87 SER A C 1
ATOM 673 O O . SER A 1 87 ? -1.185 -22.976 28.439 1.00 52.34 87 SER A O 1
ATOM 675 N N . PRO A 1 88 ? -3.001 -23.976 29.309 1.00 52.31 88 PRO A N 1
ATOM 676 C CA . PRO A 1 88 ? -2.457 -24.021 30.651 1.00 52.31 88 PRO A CA 1
ATOM 677 C C . PRO A 1 88 ? -1.345 -25.074 30.704 1.00 52.31 88 PRO A C 1
ATOM 679 O O . PRO A 1 88 ? -1.556 -26.252 30.439 1.00 52.31 88 PRO A O 1
ATOM 682 N N . ARG A 1 89 ? -0.135 -24.594 30.996 1.00 59.84 89 ARG A N 1
ATOM 683 C CA . ARG A 1 89 ? 0.854 -25.180 31.912 1.00 59.84 89 ARG A CA 1
ATOM 684 C C . ARG A 1 89 ? 0.627 -26.677 32.212 1.00 59.84 89 ARG A C 1
ATOM 686 O O . ARG A 1 89 ? -0.159 -27.012 33.093 1.00 59.84 89 ARG A O 1
ATOM 693 N N . GLN A 1 90 ? 1.361 -27.562 31.531 1.00 58.59 90 GLN A N 1
ATOM 694 C CA . GLN A 1 90 ? 1.513 -28.957 31.964 1.00 58.59 90 GLN A CA 1
ATOM 695 C C . GLN A 1 90 ? 2.316 -28.985 33.274 1.00 58.59 90 GLN A C 1
ATOM 697 O O . GLN A 1 90 ? 3.543 -28.935 33.283 1.00 58.59 90 GLN A O 1
ATOM 702 N N . SER A 1 91 ? 1.564 -28.893 34.366 1.00 54.66 91 SER A N 1
ATOM 703 C CA . SER A 1 91 ? 1.599 -29.733 35.561 1.00 54.66 91 SER A CA 1
ATOM 704 C C . SER A 1 91 ? 2.897 -30.478 35.889 1.00 54.66 91 SER A C 1
ATOM 706 O O . SER A 1 91 ? 3.347 -31.350 35.151 1.00 54.66 91 SER A O 1
ATOM 708 N N . ASP A 1 92 ? 3.402 -30.162 37.081 1.00 62.03 92 ASP A N 1
ATOM 709 C CA . ASP A 1 92 ? 3.878 -31.106 38.094 1.00 62.03 92 ASP A CA 1
ATOM 710 C C . ASP A 1 92 ? 4.637 -32.353 37.625 1.00 62.03 92 ASP A C 1
ATOM 712 O O . ASP A 1 92 ? 4.072 -33.406 37.328 1.00 62.03 92 ASP A O 1
ATOM 716 N N . ARG A 1 93 ? 5.964 -32.278 37.750 1.00 55.53 93 ARG A N 1
ATOM 717 C CA . ARG A 1 93 ? 6.765 -33.431 38.164 1.00 55.53 93 ARG A CA 1
ATOM 718 C C . ARG A 1 93 ? 7.757 -33.009 39.236 1.00 55.53 93 ARG A C 1
ATOM 720 O O . ARG A 1 93 ? 8.817 -32.481 38.908 1.00 55.53 93 ARG A O 1
ATOM 727 N N . ARG A 1 94 ? 7.445 -33.317 40.494 1.00 52.50 94 ARG A N 1
ATOM 728 C CA . ARG A 1 94 ? 8.425 -33.798 41.478 1.00 52.50 94 ARG A CA 1
ATOM 729 C C . ARG A 1 94 ? 7.690 -34.579 42.579 1.00 52.50 94 ARG A C 1
ATOM 731 O O . ARG A 1 94 ? 6.793 -33.997 43.181 1.00 52.50 94 ARG A O 1
ATOM 738 N N . PRO A 1 95 ? 8.002 -35.874 42.770 1.00 67.75 95 PRO A N 1
ATOM 739 C CA . PRO A 1 95 ? 7.556 -36.629 43.937 1.00 67.75 95 PRO A CA 1
ATOM 740 C C . PRO A 1 95 ? 8.281 -36.172 45.208 1.00 67.75 95 PRO A C 1
ATOM 742 O O . PRO A 1 95 ? 9.395 -35.606 45.085 1.00 67.75 95 PRO A O 1
#

Radius of gyration: 19.81 Å; chains: 1; bounding box: 23×62×59 Å

Sequence (95 aa):
MTTRRCDGCDTKVKIAGGIGDLWSFDFSPTDGMILELADGSEHFLCLDCVDRLPDDREPTADDVDALSTEVSDRCRRCYPPQSLRFSPRQSDRRP

Secondary structure (DSSP, 8-state):
-EEEE-TTT--EEEES--HHHHHS-------EEEEE-TTS-EEEEEHHHHTTS-SSS---HHHHHHHHHHHHHHHHHHS--GGG-----------